Protein AF-A0A0N4UJB0-F1 (afdb_monomer_lite)

Structure (mmCIF, N/CA/C/O backbone):
dat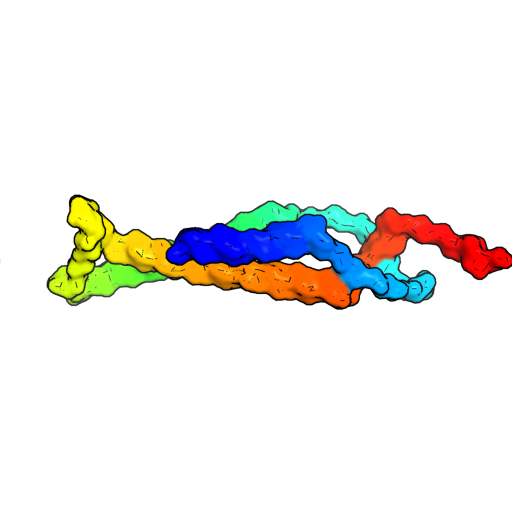a_AF-A0A0N4UJB0-F1
#
_entry.id   AF-A0A0N4UJB0-F1
#
loop_
_atom_site.group_PDB
_atom_site.id
_atom_site.type_symbol
_atom_site.label_atom_id
_atom_site.label_alt_id
_atom_site.label_comp_id
_atom_site.label_asym_id
_atom_site.label_entity_id
_atom_site.label_seq_id
_atom_site.pdbx_PDB_ins_code
_atom_site.Cartn_x
_atom_site.Cartn_y
_atom_site.Cartn_z
_atom_site.occupancy
_atom_site.B_iso_or_equiv
_atom_site.auth_seq_id
_atom_site.auth_comp_id
_atom_site.auth_asym_id
_atom_site.auth_atom_id
_atom_site.pdbx_PDB_model_num
ATOM 1 N N . MET A 1 1 ? -19.621 5.483 -2.229 1.00 62.22 1 MET A N 1
ATOM 2 C CA . MET A 1 1 ? -18.241 5.136 -1.833 1.00 62.22 1 MET A CA 1
ATOM 3 C C . MET A 1 1 ? -17.619 4.116 -2.772 1.00 62.22 1 MET A C 1
ATOM 5 O O . MET A 1 1 ? -16.653 4.475 -3.419 1.00 62.22 1 MET A O 1
ATOM 9 N N . MET A 1 2 ? -18.210 2.929 -2.965 1.00 67.31 2 MET A N 1
ATOM 10 C CA . MET A 1 2 ? -17.692 1.917 -3.907 1.00 67.31 2 MET A CA 1
ATOM 11 C C . MET A 1 2 ? -17.400 2.475 -5.315 1.00 67.31 2 MET A C 1
ATOM 13 O O . MET A 1 2 ? -16.320 2.267 -5.850 1.00 67.31 2 MET A O 1
ATOM 17 N N . ARG A 1 3 ? -18.315 3.286 -5.877 1.00 72.69 3 ARG A N 1
ATOM 18 C CA . ARG A 1 3 ? -18.105 3.985 -7.164 1.00 72.69 3 ARG A CA 1
ATOM 19 C C . ARG A 1 3 ? -16.856 4.876 -7.172 1.00 72.69 3 ARG A C 1
ATOM 21 O O . ARG A 1 3 ? -16.163 4.936 -8.176 1.00 72.69 3 ARG A O 1
ATOM 28 N N . LEU A 1 4 ? -16.559 5.541 -6.052 1.00 74.06 4 LEU A N 1
ATOM 29 C CA . LEU A 1 4 ? -15.368 6.380 -5.918 1.00 74.06 4 LEU A CA 1
ATOM 30 C C . LEU A 1 4 ? -14.101 5.525 -5.907 1.00 74.06 4 LEU A C 1
ATOM 32 O O . LEU A 1 4 ? -13.130 5.919 -6.526 1.00 74.06 4 LEU A O 1
ATOM 36 N N . ILE A 1 5 ? -14.116 4.350 -5.275 1.00 76.38 5 ILE A N 1
ATOM 37 C CA . ILE A 1 5 ? -12.962 3.438 -5.257 1.00 76.38 5 ILE A CA 1
ATOM 38 C C . ILE A 1 5 ? -12.606 3.011 -6.686 1.00 76.38 5 ILE A C 1
ATOM 40 O O . ILE A 1 5 ? -11.455 3.153 -7.085 1.00 76.38 5 ILE A O 1
ATOM 44 N N . PHE A 1 6 ? -13.592 2.589 -7.488 1.00 75.69 6 PHE A N 1
ATOM 45 C CA . PHE A 1 6 ? -13.360 2.235 -8.895 1.00 75.69 6 PHE A CA 1
ATOM 46 C C . PHE A 1 6 ? -12.829 3.420 -9.706 1.00 75.69 6 PHE A C 1
ATOM 48 O O . PHE A 1 6 ? -11.791 3.303 -10.350 1.00 75.69 6 PHE A O 1
ATOM 55 N N . ILE A 1 7 ? -13.485 4.582 -9.618 1.00 78.94 7 ILE A N 1
ATOM 56 C CA . ILE A 1 7 ? -13.073 5.787 -10.355 1.00 78.94 7 ILE A CA 1
ATOM 57 C C . ILE A 1 7 ? -11.660 6.237 -9.953 1.00 78.94 7 ILE A C 1
ATOM 59 O O . ILE A 1 7 ? -10.891 6.670 -10.805 1.00 78.94 7 ILE A O 1
ATOM 63 N N . LYS A 1 8 ? -11.293 6.127 -8.672 1.00 75.88 8 LYS A N 1
ATOM 64 C CA . LYS A 1 8 ? -9.967 6.518 -8.165 1.00 75.88 8 LYS A CA 1
ATOM 65 C C . LYS A 1 8 ? -8.891 5.460 -8.431 1.00 75.88 8 LYS A C 1
ATOM 67 O O . LYS A 1 8 ? -7.721 5.816 -8.516 1.00 75.88 8 LYS A O 1
ATOM 72 N N . GLY A 1 9 ? -9.271 4.196 -8.621 1.00 79.62 9 GLY A N 1
ATOM 73 C CA . GLY A 1 9 ? -8.370 3.132 -9.068 1.00 79.62 9 GLY A CA 1
ATOM 74 C C . GLY A 1 9 ? -7.967 3.253 -10.542 1.00 79.62 9 GLY A C 1
ATOM 75 O O . GLY A 1 9 ? -6.884 2.814 -10.913 1.00 79.62 9 GLY A O 1
ATOM 76 N N . ILE A 1 10 ? -8.786 3.895 -11.383 1.00 83.44 10 ILE A N 1
ATOM 77 C CA . ILE A 1 10 ? -8.479 4.085 -12.811 1.00 83.44 10 ILE A CA 1
ATOM 78 C C . ILE A 1 10 ? -7.173 4.883 -13.023 1.00 83.44 10 ILE A C 1
ATOM 80 O O . ILE A 1 10 ? -6.303 4.372 -13.727 1.00 83.44 10 ILE A O 1
ATOM 84 N N . PRO A 1 11 ? -6.955 6.065 -12.401 1.00 83.06 11 PRO A N 1
ATOM 85 C CA . PRO A 1 11 ? -5.687 6.793 -12.502 1.00 83.06 11 PRO A CA 1
ATOM 86 C C . PRO A 1 11 ? -4.456 5.975 -12.111 1.00 83.06 11 PRO A C 1
ATOM 88 O O . PRO A 1 11 ? -3.430 6.085 -12.771 1.00 83.06 11 PRO A O 1
ATOM 91 N N . LEU A 1 12 ? -4.562 5.133 -11.076 1.00 84.56 12 LEU A N 1
ATOM 92 C CA . LEU A 1 12 ? -3.481 4.231 -10.671 1.00 84.56 12 LEU A CA 1
ATOM 93 C C . LEU A 1 12 ? -3.118 3.244 -11.777 1.00 84.56 12 LEU A C 1
ATOM 95 O O . LEU A 1 12 ? -1.946 3.077 -12.098 1.00 84.56 12 LEU A O 1
ATOM 99 N N . ILE A 1 13 ? -4.128 2.597 -12.360 1.00 85.00 13 ILE A N 1
ATOM 100 C CA . ILE A 1 13 ? -3.938 1.614 -13.427 1.00 85.00 13 ILE A CA 1
ATOM 101 C C . ILE A 1 13 ? -3.351 2.301 -14.662 1.00 85.00 13 ILE A C 1
ATOM 103 O O . ILE A 1 13 ? -2.366 1.825 -15.219 1.00 85.00 13 ILE A O 1
ATOM 107 N N . ILE A 1 14 ? -3.902 3.451 -15.060 1.00 86.19 14 ILE A N 1
ATOM 108 C CA . ILE A 1 14 ? -3.389 4.227 -16.195 1.00 86.19 14 ILE A CA 1
ATOM 109 C C . ILE A 1 14 ? -1.927 4.609 -15.957 1.00 86.19 14 ILE A C 1
ATOM 111 O O . ILE A 1 14 ? -1.091 4.373 -16.826 1.00 86.19 14 ILE A O 1
ATOM 115 N N . PHE A 1 15 ? -1.605 5.143 -14.777 1.00 84.00 15 PHE A N 1
ATOM 116 C CA . PHE A 1 15 ? -0.234 5.499 -14.428 1.00 84.00 15 PHE A CA 1
ATOM 117 C C . PHE A 1 15 ? 0.689 4.279 -14.504 1.00 84.00 15 PHE A C 1
ATOM 119 O O . PHE A 1 15 ? 1.742 4.353 -15.122 1.00 84.00 15 PHE A O 1
ATOM 126 N N . HIS A 1 16 ? 0.275 3.133 -13.964 1.00 84.50 16 HIS A N 1
ATOM 127 C CA . HIS A 1 16 ? 1.087 1.918 -13.971 1.00 84.50 16 HIS A CA 1
ATOM 128 C C . HIS A 1 16 ? 1.407 1.393 -15.381 1.00 84.50 16 HIS A C 1
ATOM 130 O O . HIS A 1 16 ? 2.520 0.928 -15.614 1.00 84.50 16 HIS A O 1
ATOM 136 N N . TYR A 1 17 ? 0.455 1.463 -16.317 1.00 85.94 17 TYR A N 1
ATOM 137 C CA . TYR A 1 17 ? 0.650 0.949 -17.678 1.00 85.94 17 TYR A CA 1
ATOM 138 C C . TYR A 1 17 ? 1.318 1.951 -18.630 1.00 85.94 17 TYR A C 1
ATOM 140 O O . TYR A 1 17 ? 2.038 1.535 -19.537 1.00 85.94 17 TYR A O 1
ATOM 148 N N . TRP A 1 18 ? 1.083 3.255 -18.453 1.00 86.75 18 TRP A N 1
ATOM 149 C CA . TRP A 1 18 ? 1.520 4.281 -19.409 1.00 86.75 18 TRP A CA 1
ATOM 150 C C . TRP A 1 18 ? 2.702 5.123 -18.928 1.00 86.75 18 TRP A C 1
ATOM 152 O O . TRP A 1 18 ? 3.415 5.693 -19.760 1.00 86.75 18 TRP A O 1
ATOM 162 N N . ALA A 1 19 ? 2.935 5.230 -17.617 1.00 85.75 19 ALA A N 1
ATOM 163 C CA . ALA A 1 19 ? 4.044 6.026 -17.116 1.00 85.75 19 ALA A CA 1
ATOM 164 C C . ALA A 1 19 ? 5.374 5.339 -17.440 1.00 85.75 19 ALA A C 1
ATOM 166 O O . ALA A 1 19 ? 5.567 4.148 -17.204 1.00 85.75 19 ALA A O 1
ATOM 167 N N . LYS A 1 20 ? 6.324 6.114 -17.963 1.00 87.69 20 LYS A N 1
ATOM 168 C CA . LYS A 1 20 ? 7.717 5.684 -18.104 1.00 87.69 20 LYS A CA 1
ATOM 169 C C . LYS A 1 20 ? 8.522 6.288 -16.955 1.00 87.69 20 LYS A C 1
ATOM 171 O O . LYS A 1 20 ? 8.333 7.468 -16.658 1.00 87.69 20 LYS A O 1
ATOM 176 N N . PRO A 1 21 ? 9.403 5.518 -16.299 1.00 87.81 21 PRO A N 1
ATOM 177 C CA . PRO A 1 21 ? 10.229 6.055 -15.228 1.00 87.81 21 PRO A CA 1
ATOM 178 C C . PRO A 1 21 ? 11.211 7.095 -15.777 1.00 87.81 21 PRO A C 1
ATOM 180 O O . PRO A 1 21 ? 11.719 6.954 -16.896 1.00 87.81 21 PRO A O 1
ATOM 183 N N . TYR A 1 22 ? 11.508 8.116 -14.974 1.00 89.12 22 TYR A N 1
ATOM 184 C CA . TYR A 1 22 ? 12.544 9.091 -15.288 1.00 89.12 22 TYR A CA 1
ATOM 185 C C . TYR A 1 22 ? 13.905 8.397 -15.437 1.00 89.12 22 TYR A C 1
ATOM 187 O O . TYR A 1 22 ? 14.332 7.625 -14.572 1.00 89.12 22 TYR A O 1
ATOM 195 N N . LYS A 1 23 ? 14.592 8.667 -16.550 1.00 87.50 23 LYS A N 1
ATOM 196 C CA . LYS A 1 23 ? 15.925 8.126 -16.823 1.00 87.50 23 LYS A CA 1
ATOM 197 C C . LYS A 1 23 ? 16.971 9.079 -16.261 1.00 87.50 23 LYS A C 1
ATOM 199 O O . LYS A 1 23 ? 17.169 10.163 -16.797 1.00 87.50 23 LYS A O 1
ATOM 204 N N . ARG A 1 24 ? 17.659 8.653 -15.204 1.00 86.62 24 ARG A N 1
ATOM 205 C CA . ARG A 1 24 ? 18.839 9.343 -14.668 1.00 86.62 24 ARG A CA 1
ATOM 206 C C . ARG A 1 24 ? 20.120 8.608 -15.067 1.00 86.62 24 ARG A C 1
ATOM 208 O O . ARG A 1 24 ? 20.090 7.389 -15.225 1.00 86.62 24 ARG A O 1
ATOM 215 N N . GLY A 1 25 ? 21.226 9.338 -15.183 1.00 88.19 25 GLY A N 1
ATOM 216 C CA . GLY A 1 25 ? 22.559 8.747 -15.324 1.00 88.19 25 GLY A CA 1
ATOM 217 C C . GLY A 1 25 ? 23.066 8.112 -14.024 1.00 88.19 25 GLY A C 1
ATOM 218 O O . GLY A 1 25 ? 22.507 8.332 -12.944 1.00 88.19 25 GLY A O 1
ATOM 219 N N . PHE A 1 26 ? 24.135 7.331 -14.139 1.00 87.75 26 PHE A N 1
ATOM 220 C CA . PHE A 1 26 ? 24.901 6.768 -13.028 1.00 87.75 26 PHE A CA 1
ATOM 221 C C . PHE A 1 26 ? 26.398 6.852 -13.350 1.00 87.75 26 PHE A C 1
ATOM 223 O O . PHE A 1 26 ? 26.774 6.928 -14.519 1.00 87.75 26 PHE A O 1
ATOM 230 N N . TYR A 1 27 ? 27.241 6.847 -12.319 1.00 87.88 27 TYR A N 1
ATOM 231 C CA . TYR A 1 27 ? 28.696 6.847 -12.475 1.00 87.88 27 TYR A CA 1
ATOM 232 C C . TYR A 1 27 ? 29.223 5.410 -12.553 1.00 87.88 27 TYR A C 1
ATOM 234 O O . TYR A 1 27 ? 28.683 4.516 -11.901 1.00 87.88 27 TYR A O 1
ATOM 242 N N . CYS A 1 28 ? 30.277 5.181 -13.341 1.00 83.25 28 CYS A N 1
ATOM 243 C CA . CYS A 1 28 ? 30.871 3.845 -13.497 1.00 83.25 28 CYS A CA 1
ATOM 244 C C . CYS A 1 28 ? 31.523 3.338 -12.198 1.00 83.25 28 CYS A C 1
ATOM 246 O O . CYS A 1 28 ? 31.487 2.139 -11.916 1.00 83.25 28 CYS A O 1
ATOM 248 N N . ASP A 1 29 ? 32.034 4.261 -11.384 1.00 85.44 29 ASP A N 1
ATOM 249 C CA . ASP A 1 29 ? 32.701 3.971 -10.111 1.00 85.44 29 ASP A CA 1
ATOM 250 C C . ASP A 1 29 ? 31.733 3.962 -8.911 1.00 85.44 29 ASP A C 1
ATOM 252 O O . ASP A 1 29 ? 32.159 3.895 -7.763 1.00 85.44 29 ASP A O 1
ATOM 256 N N . ASP A 1 30 ? 30.414 4.020 -9.143 1.00 87.94 30 ASP A N 1
ATOM 257 C CA . ASP A 1 30 ? 29.419 4.000 -8.065 1.00 87.94 30 ASP A CA 1
ATOM 258 C C . ASP A 1 30 ? 29.243 2.579 -7.502 1.00 87.94 30 ASP A C 1
ATOM 260 O O . ASP A 1 30 ? 28.553 1.729 -8.073 1.00 87.94 30 ASP A O 1
ATOM 264 N N . GLU A 1 31 ? 29.852 2.316 -6.347 1.00 87.94 31 GLU A N 1
ATOM 265 C CA . GLU A 1 31 ? 29.739 1.035 -5.639 1.00 87.94 31 GLU A CA 1
ATOM 266 C C . GLU A 1 31 ? 28.339 0.782 -5.060 1.00 87.94 31 GLU A C 1
ATOM 268 O O . GLU A 1 31 ? 27.938 -0.370 -4.876 1.00 87.94 31 GLU A O 1
ATOM 273 N N . SER A 1 32 ? 27.535 1.829 -4.833 1.00 92.19 32 SER A N 1
ATOM 274 C CA . SER A 1 32 ? 26.223 1.697 -4.181 1.00 92.19 32 SER A CA 1
ATOM 275 C C . SER A 1 32 ? 25.182 0.956 -5.029 1.00 92.19 32 SER A C 1
ATOM 277 O O . SER A 1 32 ? 24.157 0.506 -4.506 1.00 92.19 32 SER A O 1
ATOM 279 N N . ILE A 1 33 ? 25.449 0.809 -6.330 1.00 91.44 33 ILE A N 1
ATOM 280 C CA . ILE A 1 33 ? 24.596 0.140 -7.324 1.00 91.44 33 ILE A CA 1
ATOM 281 C C . ILE A 1 33 ? 25.195 -1.176 -7.862 1.00 91.44 33 ILE A C 1
ATOM 283 O O . ILE A 1 33 ? 24.702 -1.709 -8.865 1.00 91.44 33 ILE A O 1
ATOM 287 N N . ARG A 1 34 ? 26.230 -1.706 -7.189 1.00 90.12 34 ARG A N 1
ATOM 288 C CA . ARG A 1 34 ? 26.983 -2.924 -7.561 1.00 90.12 34 ARG A CA 1
ATOM 289 C C . ARG A 1 34 ? 26.778 -4.106 -6.607 1.00 90.12 34 ARG A C 1
ATOM 291 O O . ARG A 1 34 ? 27.521 -5.080 -6.678 1.00 90.12 34 ARG A O 1
ATOM 298 N N . TYR A 1 35 ? 25.785 -4.050 -5.724 1.00 94.19 35 TYR A N 1
ATOM 299 C CA . TYR A 1 35 ? 25.459 -5.177 -4.851 1.00 94.19 35 TYR A CA 1
ATOM 300 C C . TYR A 1 35 ? 24.939 -6.374 -5.665 1.00 94.19 35 TYR A C 1
ATOM 302 O O . TYR A 1 35 ? 24.232 -6.172 -6.653 1.00 94.19 35 TYR A O 1
ATOM 310 N N . PRO A 1 36 ? 25.222 -7.620 -5.251 1.00 94.12 36 PRO A N 1
ATOM 311 C CA . PRO A 1 36 ? 24.695 -8.795 -5.934 1.00 94.12 36 PRO A CA 1
ATOM 312 C C . PRO A 1 36 ? 23.167 -8.849 -5.832 1.00 94.12 36 PRO A C 1
ATOM 314 O O . PRO A 1 36 ? 22.584 -8.509 -4.792 1.00 94.12 36 PRO A O 1
ATOM 317 N N . TYR A 1 37 ? 22.509 -9.299 -6.899 1.00 93.50 37 TYR A N 1
ATOM 318 C CA . TYR A 1 37 ? 21.078 -9.562 -6.887 1.00 93.50 37 TYR A CA 1
ATOM 319 C C . TYR A 1 37 ? 20.752 -10.665 -5.875 1.00 93.50 37 TYR A C 1
ATOM 321 O O . TYR A 1 37 ? 21.384 -11.719 -5.834 1.00 93.50 37 TYR A O 1
ATOM 329 N N . ARG A 1 38 ? 19.740 -10.409 -5.047 1.00 92.12 38 ARG A N 1
ATOM 330 C CA . ARG A 1 38 ? 19.160 -11.393 -4.137 1.00 92.12 38 ARG A CA 1
ATOM 331 C C . ARG A 1 38 ? 17.654 -11.364 -4.295 1.00 92.12 38 ARG A C 1
ATOM 333 O O . ARG A 1 38 ? 17.056 -10.284 -4.338 1.00 92.12 38 ARG A O 1
ATOM 340 N N . ASP A 1 39 ? 17.058 -12.546 -4.338 1.00 90.31 39 ASP A N 1
ATOM 341 C CA . ASP A 1 39 ? 15.612 -12.679 -4.371 1.00 90.31 39 ASP A CA 1
ATOM 342 C C . ASP A 1 39 ? 14.972 -12.092 -3.110 1.00 90.31 39 ASP A C 1
ATOM 344 O O . ASP A 1 39 ? 15.562 -12.034 -2.027 1.00 90.31 39 ASP A O 1
ATOM 348 N N . SER A 1 40 ? 13.739 -11.611 -3.261 1.00 88.19 40 SER A N 1
ATOM 349 C CA . SER A 1 40 ? 13.006 -11.009 -2.148 1.00 88.19 40 SER A CA 1
ATOM 350 C C . SER A 1 40 ? 12.676 -12.072 -1.099 1.00 88.19 40 SER A C 1
ATOM 352 O O . SER A 1 40 ? 11.910 -12.986 -1.385 1.00 88.19 40 SER A O 1
ATOM 354 N N . THR A 1 41 ? 13.186 -11.913 0.127 1.00 92.81 41 THR A N 1
ATOM 355 C CA . THR A 1 41 ? 12.892 -12.817 1.257 1.00 92.81 41 THR A CA 1
ATOM 356 C C . THR A 1 41 ? 11.396 -12.894 1.562 1.00 92.81 41 THR A C 1
ATOM 358 O O . THR A 1 41 ? 10.886 -13.958 1.894 1.00 92.81 41 THR A O 1
ATOM 361 N N . VAL A 1 42 ? 10.681 -11.769 1.424 1.00 92.00 42 VAL A N 1
ATOM 362 C CA . VAL A 1 42 ? 9.222 -11.705 1.564 1.00 92.00 42 VAL A CA 1
ATOM 363 C C . VAL A 1 42 ? 8.611 -11.372 0.203 1.00 92.00 42 VAL A C 1
ATOM 365 O O . VAL A 1 42 ? 8.918 -10.313 -0.360 1.00 92.00 42 VAL A O 1
ATOM 368 N N . PRO A 1 43 ? 7.735 -12.229 -0.348 1.00 94.00 43 PRO A N 1
ATOM 369 C CA . PRO A 1 43 ? 7.113 -11.969 -1.634 1.00 94.00 43 PRO A CA 1
ATOM 370 C C . PRO A 1 43 ? 6.161 -10.775 -1.541 1.00 94.00 43 PRO A C 1
ATOM 372 O O . PRO A 1 43 ? 5.478 -10.554 -0.537 1.00 94.00 43 PRO A O 1
ATOM 375 N N . ARG A 1 44 ? 6.046 -10.024 -2.642 1.00 91.00 44 ARG A N 1
ATOM 376 C CA . ARG A 1 44 ? 5.175 -8.837 -2.721 1.00 91.00 44 ARG A CA 1
ATOM 377 C C . ARG A 1 44 ? 3.723 -9.132 -2.337 1.00 91.00 44 ARG A C 1
ATOM 379 O O . ARG A 1 44 ? 3.076 -8.298 -1.718 1.00 91.00 44 ARG A O 1
ATOM 386 N N . GLN A 1 45 ? 3.228 -10.320 -2.682 1.00 92.38 45 GLN A N 1
ATOM 387 C CA . GLN A 1 45 ? 1.866 -10.747 -2.362 1.00 92.38 45 GLN A CA 1
ATOM 388 C C . GLN A 1 45 ? 1.629 -10.804 -0.849 1.00 92.38 45 GLN A C 1
ATOM 390 O O . GLN A 1 45 ? 0.605 -10.317 -0.384 1.00 92.38 45 GLN A O 1
ATOM 395 N N . MET A 1 46 ? 2.595 -11.303 -0.070 1.00 93.88 46 MET A N 1
ATOM 396 C CA . MET A 1 46 ? 2.475 -11.346 1.391 1.00 93.88 46 MET A CA 1
ATOM 397 C C . MET A 1 46 ? 2.436 -9.947 1.998 1.00 93.88 46 MET A C 1
ATOM 399 O O . MET A 1 46 ? 1.614 -9.697 2.873 1.00 93.88 46 MET A O 1
ATOM 403 N N . LEU A 1 47 ? 3.252 -9.012 1.500 1.00 92.19 47 LEU A N 1
ATOM 404 C CA . LEU A 1 47 ? 3.217 -7.619 1.961 1.00 92.19 47 LEU A CA 1
ATOM 405 C C . LEU A 1 47 ? 1.844 -6.976 1.724 1.00 92.19 47 LEU A C 1
ATOM 407 O O . LEU A 1 47 ? 1.330 -6.290 2.604 1.00 92.19 47 LEU A O 1
ATOM 411 N N . ILE A 1 48 ? 1.233 -7.230 0.562 1.00 92.44 48 ILE A N 1
ATOM 412 C CA . ILE A 1 48 ? -0.108 -6.725 0.234 1.00 92.44 48 ILE A CA 1
ATOM 413 C C . ILE A 1 48 ? -1.162 -7.374 1.137 1.00 92.44 48 ILE A C 1
ATOM 415 O O . ILE A 1 48 ? -1.986 -6.668 1.713 1.00 92.44 48 ILE A O 1
ATOM 419 N N . VAL A 1 49 ? -1.128 -8.700 1.298 1.00 93.62 49 VAL A N 1
ATOM 420 C CA . VAL A 1 49 ? -2.096 -9.428 2.132 1.00 93.62 49 VAL A CA 1
ATOM 421 C C . VAL A 1 49 ? -2.016 -8.962 3.580 1.00 93.62 49 VAL A C 1
ATOM 423 O O . VAL A 1 49 ? -3.033 -8.573 4.140 1.00 93.62 49 VAL A O 1
ATOM 426 N N . ILE A 1 50 ? -0.823 -8.933 4.171 1.00 95.31 50 ILE A N 1
ATOM 427 C CA . ILE A 1 50 ? -0.624 -8.519 5.565 1.00 95.31 50 ILE A CA 1
ATOM 428 C C . ILE A 1 50 ? -1.001 -7.042 5.742 1.00 95.31 50 ILE A C 1
ATOM 430 O O . ILE A 1 50 ? -1.736 -6.699 6.671 1.00 95.31 50 ILE A O 1
ATOM 434 N N . GLY A 1 51 ? -0.554 -6.181 4.822 1.00 93.06 51 GLY A N 1
ATOM 435 C CA . GLY A 1 51 ? -0.821 -4.744 4.853 1.00 93.06 51 GLY A CA 1
ATOM 436 C C . GLY A 1 51 ? -2.299 -4.375 4.703 1.00 93.06 51 GLY A C 1
ATOM 437 O O . GLY A 1 51 ? -2.708 -3.332 5.203 1.00 93.06 51 GLY A O 1
ATOM 438 N N . LEU A 1 52 ? -3.115 -5.216 4.061 1.00 94.44 52 LEU A N 1
ATOM 439 C CA . LEU A 1 52 ? -4.565 -5.017 3.963 1.00 94.44 52 LEU A CA 1
ATOM 440 C C . LEU A 1 52 ? -5.331 -5.734 5.078 1.00 94.44 52 LEU A C 1
ATOM 442 O O . LEU A 1 52 ? -6.272 -5.175 5.640 1.00 94.44 52 LEU A O 1
ATOM 446 N N . PHE A 1 53 ? -4.932 -6.958 5.414 1.00 96.00 53 PHE A N 1
ATOM 447 C CA . PHE A 1 53 ? -5.643 -7.801 6.368 1.00 96.00 53 PHE A CA 1
ATOM 448 C C . PHE A 1 53 ? -5.589 -7.236 7.786 1.00 96.00 53 PHE A C 1
ATOM 450 O O . PHE A 1 53 ? -6.632 -7.140 8.430 1.00 96.00 53 PHE A O 1
ATOM 457 N N . ILE A 1 54 ? -4.409 -6.815 8.262 1.00 96.62 54 ILE A N 1
ATOM 458 C CA . ILE A 1 54 ? -4.255 -6.307 9.633 1.00 96.62 54 ILE A CA 1
ATOM 459 C C . ILE A 1 54 ? -5.146 -5.072 9.870 1.00 96.62 54 ILE A C 1
ATOM 461 O O . ILE A 1 54 ? -5.939 -5.101 10.813 1.00 96.62 54 ILE A O 1
ATOM 465 N N . PRO A 1 55 ? -5.119 -4.015 9.030 1.00 96.50 55 PRO A N 1
ATOM 466 C CA . PRO A 1 55 ? -5.995 -2.862 9.229 1.00 96.50 55 PRO A CA 1
ATOM 467 C C . PRO A 1 55 ? -7.484 -3.200 9.130 1.00 96.50 55 PRO A C 1
ATOM 469 O O . PRO A 1 55 ? -8.272 -2.695 9.925 1.00 96.50 55 PRO A O 1
ATOM 472 N N . ILE A 1 56 ? -7.888 -4.073 8.199 1.00 95.50 56 ILE A N 1
ATOM 473 C CA . ILE A 1 56 ? -9.295 -4.483 8.067 1.00 95.50 56 ILE A CA 1
ATOM 474 C C . ILE A 1 56 ? -9.751 -5.255 9.309 1.00 95.50 56 ILE A C 1
ATOM 476 O O . ILE A 1 56 ? -10.834 -4.984 9.830 1.00 95.50 56 ILE A O 1
ATOM 480 N N . ALA A 1 57 ? -8.927 -6.172 9.820 1.00 96.88 57 ALA A N 1
ATOM 481 C CA . ALA A 1 57 ? -9.210 -6.906 11.048 1.00 96.88 57 ALA A CA 1
ATOM 482 C C . ALA A 1 57 ? -9.329 -5.962 12.254 1.00 96.88 57 ALA A C 1
ATOM 484 O O . ALA A 1 57 ? -10.250 -6.112 13.056 1.00 96.88 57 ALA A O 1
ATOM 485 N N . LEU A 1 58 ? -8.465 -4.945 12.350 1.00 96.81 58 LEU A N 1
ATOM 486 C CA . LEU A 1 58 ? -8.553 -3.914 13.388 1.00 96.81 58 LEU A CA 1
ATOM 487 C C . LEU A 1 58 ? -9.837 -3.081 13.267 1.00 96.81 58 LEU A C 1
ATOM 489 O O . LEU A 1 58 ? -10.512 -2.852 14.272 1.00 96.81 58 LEU A O 1
ATOM 493 N N . ILE A 1 59 ? -10.225 -2.669 12.056 1.00 95.81 59 ILE A N 1
ATOM 494 C CA . ILE A 1 59 ? -11.501 -1.974 11.823 1.00 95.81 59 ILE A CA 1
ATOM 495 C C . ILE A 1 59 ? -12.668 -2.869 12.260 1.00 95.81 59 ILE A C 1
ATOM 497 O O . ILE A 1 59 ? -13.529 -2.427 13.012 1.00 95.81 59 ILE A O 1
ATOM 501 N N . LEU A 1 60 ? -12.686 -4.146 11.876 1.00 94.38 60 LEU A N 1
ATOM 502 C CA . LEU A 1 60 ? -13.741 -5.077 12.290 1.00 94.38 60 LEU A CA 1
ATOM 503 C C . LEU A 1 60 ? -13.794 -5.247 13.813 1.00 94.38 60 LEU A C 1
ATOM 505 O O . LEU A 1 60 ? -14.867 -5.138 14.408 1.00 94.38 60 LEU A O 1
ATOM 509 N N . ALA A 1 61 ? -12.646 -5.476 14.452 1.00 95.31 61 ALA A N 1
ATOM 510 C CA . ALA A 1 61 ? -12.557 -5.681 15.893 1.00 95.31 61 ALA A CA 1
ATOM 511 C C . ALA A 1 61 ? -13.033 -4.446 16.670 1.00 95.31 61 ALA A C 1
ATOM 513 O O . ALA A 1 61 ? -13.846 -4.572 17.586 1.00 95.31 61 ALA A O 1
ATOM 514 N N . THR A 1 62 ? -12.584 -3.252 16.277 1.00 92.81 62 THR A N 1
ATOM 515 C CA . THR A 1 62 ? -12.971 -1.981 16.915 1.00 92.81 62 THR A CA 1
ATOM 516 C C . THR A 1 62 ? -14.459 -1.678 16.738 1.00 92.81 62 THR A C 1
ATOM 518 O O . THR A 1 62 ? -15.130 -1.253 17.681 1.00 92.81 62 THR A O 1
ATOM 521 N N . GLU A 1 63 ? -15.010 -1.953 15.559 1.00 90.31 63 GLU A N 1
ATOM 522 C CA . GLU A 1 63 ? -16.421 -1.746 15.238 1.00 90.31 63 GLU A CA 1
ATOM 523 C C . GLU A 1 63 ? -17.341 -2.703 16.007 1.00 90.31 63 GLU A C 1
ATOM 525 O O . GLU A 1 63 ? -18.350 -2.263 16.568 1.00 90.31 63 GLU A O 1
ATOM 530 N N . ILE A 1 64 ? -16.962 -3.983 16.101 1.00 89.12 64 ILE A N 1
ATOM 531 C CA . ILE A 1 64 ? -17.681 -5.005 16.875 1.00 89.12 64 ILE A CA 1
ATOM 532 C C . ILE A 1 64 ? -17.568 -4.730 18.374 1.00 89.12 64 ILE A C 1
ATOM 534 O O . ILE A 1 64 ? -18.572 -4.807 19.083 1.00 89.12 64 ILE A O 1
ATOM 538 N N . PHE A 1 65 ? -16.371 -4.404 18.869 1.00 90.62 65 PHE A N 1
ATOM 539 C CA . PHE A 1 65 ? -16.157 -4.074 20.277 1.00 90.62 65 PHE A CA 1
ATOM 540 C C . PHE A 1 65 ? -17.021 -2.885 20.686 1.00 90.62 65 PHE A C 1
ATOM 542 O O . PHE A 1 65 ? -17.754 -2.958 21.671 1.00 90.62 65 PHE A O 1
ATOM 549 N N . ARG A 1 66 ? -17.014 -1.818 19.883 1.00 87.19 66 ARG A N 1
ATOM 550 C CA . ARG A 1 66 ? -17.838 -0.643 20.148 1.00 87.19 66 ARG A CA 1
ATOM 551 C C . ARG A 1 66 ? -19.328 -0.960 20.041 1.00 87.19 66 ARG A C 1
ATOM 553 O O . ARG A 1 66 ? -20.080 -0.478 20.878 1.00 87.19 66 ARG A O 1
ATOM 560 N N . ALA A 1 67 ? -19.766 -1.770 19.074 1.00 82.88 67 ALA A N 1
ATOM 561 C CA . ALA A 1 67 ? -21.158 -2.221 19.021 1.00 82.88 67 ALA A CA 1
ATOM 562 C C . ALA A 1 67 ? -21.536 -2.960 20.317 1.00 82.88 67 ALA A C 1
ATOM 564 O O . ALA A 1 67 ? -22.457 -2.553 21.009 1.00 82.88 67 ALA A O 1
ATOM 565 N N . LYS A 1 68 ? -20.752 -3.952 20.751 1.00 84.31 68 LYS A N 1
ATOM 566 C CA . LYS A 1 68 ? -21.047 -4.719 21.974 1.00 84.31 68 LYS A CA 1
ATOM 567 C C . LYS A 1 68 ? -20.997 -3.884 23.260 1.00 84.31 68 LYS A C 1
ATOM 569 O O . LYS A 1 68 ? -21.840 -4.082 24.133 1.00 84.31 68 LYS A O 1
ATOM 574 N N . ALA A 1 69 ? -20.021 -2.988 23.395 1.00 83.31 69 ALA A N 1
ATOM 575 C CA . ALA A 1 69 ? -19.822 -2.193 24.605 1.00 83.31 69 ALA A CA 1
ATOM 576 C C . ALA A 1 69 ? -20.819 -1.026 24.718 1.00 83.31 69 ALA A C 1
AT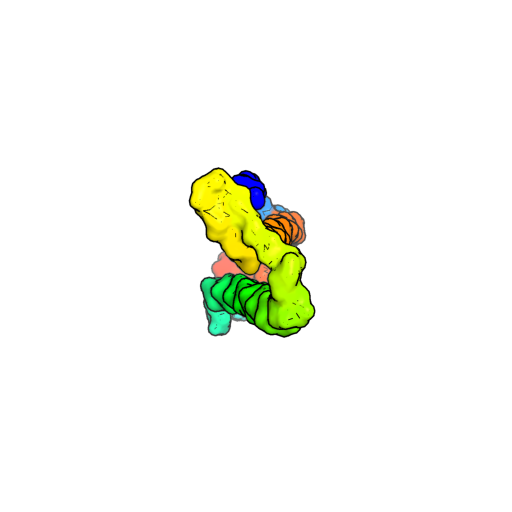OM 578 O O . ALA A 1 69 ? -21.328 -0.758 25.806 1.00 83.31 69 ALA A O 1
ATOM 579 N N . TRP A 1 70 ? -21.127 -0.344 23.607 1.00 73.19 70 TRP A N 1
ATOM 580 C CA . TRP A 1 70 ? -22.033 0.811 23.613 1.00 73.19 70 TRP A CA 1
ATOM 581 C C . TRP A 1 70 ? -23.491 0.460 23.335 1.00 73.19 70 TRP A C 1
ATOM 583 O O . TRP A 1 70 ? -24.364 1.083 23.940 1.00 73.19 70 TRP A O 1
ATOM 593 N N . GLU A 1 71 ? -23.786 -0.520 22.473 1.00 67.81 71 GLU A N 1
ATOM 594 C CA . GLU A 1 71 ? -25.184 -0.853 22.154 1.00 67.81 71 GLU A CA 1
ATOM 595 C C . GLU A 1 71 ? -25.927 -1.395 23.374 1.00 67.81 71 GLU A C 1
ATOM 597 O O . GLU A 1 71 ? -27.085 -1.043 23.590 1.00 67.81 71 GLU A O 1
ATOM 602 N N . LYS A 1 72 ? -25.226 -2.116 24.260 1.00 65.94 72 LYS A N 1
ATOM 603 C CA . LYS A 1 72 ? -25.780 -2.541 25.552 1.00 65.94 72 LYS A CA 1
ATOM 604 C C . LYS A 1 72 ? -26.135 -1.376 26.478 1.00 65.94 72 LYS A C 1
ATOM 606 O O . LYS A 1 72 ? -27.108 -1.477 27.216 1.00 65.94 72 LYS A O 1
ATOM 611 N N . LYS A 1 73 ? -25.371 -0.277 26.458 1.00 69.38 73 LYS A N 1
ATOM 612 C CA . LYS A 1 73 ? -25.586 0.861 27.370 1.00 69.38 73 LYS A CA 1
ATOM 613 C C . LYS A 1 73 ? -26.743 1.761 26.924 1.00 69.38 73 LYS A C 1
ATOM 615 O O . LYS A 1 73 ? -27.405 2.353 27.768 1.00 69.38 73 LYS A O 1
ATOM 620 N N . CYS A 1 74 ? -27.000 1.857 25.618 1.00 63.28 74 CYS A N 1
ATOM 621 C CA . CYS A 1 74 ? -27.978 2.792 25.052 1.00 63.28 74 CYS A CA 1
ATOM 622 C C . CYS A 1 74 ? -28.999 2.106 24.125 1.00 63.28 74 CYS A C 1
ATOM 624 O O . CYS A 1 74 ? -29.277 2.623 23.046 1.00 63.28 74 CYS A O 1
ATOM 626 N N . SER A 1 75 ? -29.573 0.962 24.522 1.00 62.53 75 SER A N 1
ATOM 627 C CA . SER A 1 75 ? -30.473 0.152 23.672 1.00 62.53 75 SER A CA 1
ATOM 628 C C . SER A 1 75 ? -31.601 0.951 22.997 1.00 62.53 75 SER A C 1
ATOM 630 O O . SER A 1 75 ? -32.000 0.627 21.882 1.00 62.53 75 SER A O 1
ATOM 632 N N . HIS A 1 76 ? -32.101 2.011 23.641 1.00 60.25 76 HIS A N 1
ATOM 633 C CA . HIS A 1 76 ? -33.264 2.769 23.173 1.00 60.25 76 HIS A CA 1
ATOM 634 C C . HIS A 1 76 ? -32.972 3.744 22.011 1.00 60.25 76 HIS A C 1
ATOM 636 O O . HIS A 1 76 ? -33.904 4.235 21.376 1.00 60.25 76 HIS A O 1
ATOM 642 N N . GLN A 1 77 ? -31.698 4.029 21.710 1.00 61.19 77 GLN A N 1
ATOM 643 C CA . GLN A 1 77 ? -31.310 5.025 20.697 1.00 61.19 77 GLN A CA 1
ATOM 644 C C . GLN A 1 77 ? -30.836 4.405 19.370 1.00 61.19 77 GLN A C 1
ATOM 646 O O . GLN A 1 77 ? -30.569 5.120 18.398 1.00 61.19 77 GLN A O 1
ATOM 651 N N . PHE A 1 78 ? -30.729 3.076 19.284 1.00 58.88 78 PHE A N 1
ATOM 652 C CA . PHE A 1 78 ? -30.210 2.405 18.091 1.00 58.88 78 PHE A CA 1
ATOM 653 C C . PHE A 1 78 ? -31.298 2.200 17.037 1.00 58.88 78 PHE A C 1
ATOM 655 O O . PHE A 1 78 ? -31.841 1.117 16.854 1.00 58.88 78 PHE A O 1
ATOM 662 N N . ASN A 1 79 ? -31.586 3.278 16.309 1.00 57.94 79 ASN A N 1
ATOM 663 C CA . ASN A 1 79 ? -32.476 3.252 15.158 1.00 57.94 79 ASN A CA 1
ATOM 664 C C . ASN A 1 79 ? -31.804 2.459 14.018 1.00 57.94 79 ASN A C 1
ATOM 666 O O . ASN A 1 79 ? -30.739 2.837 13.516 1.00 57.94 79 ASN A O 1
ATOM 670 N N . THR A 1 80 ? -32.390 1.325 13.638 1.00 65.00 80 THR A N 1
ATOM 671 C CA . THR A 1 80 ? -31.992 0.581 12.439 1.00 65.00 80 THR A CA 1
ATOM 672 C C . THR A 1 80 ? -32.224 1.465 11.217 1.00 65.00 80 THR A C 1
ATOM 674 O O . THR A 1 80 ? -33.260 2.116 11.089 1.00 65.00 80 THR A O 1
ATOM 677 N N . TYR A 1 81 ? -31.267 1.507 10.289 1.00 64.56 81 TYR A N 1
ATOM 678 C CA . TYR A 1 81 ?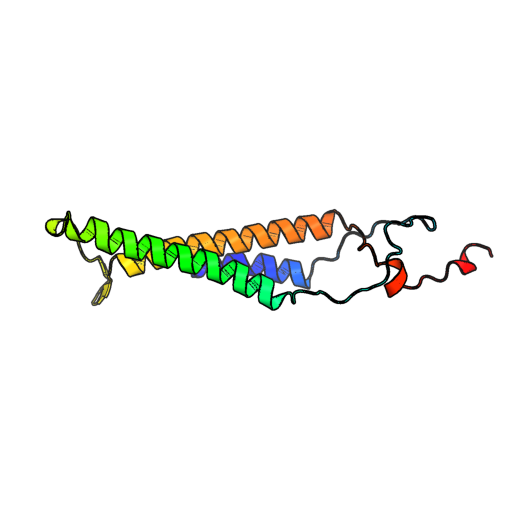 -31.478 2.241 9.045 1.00 64.56 81 TYR A CA 1
ATOM 679 C C . TYR A 1 81 ? -32.418 1.420 8.156 1.00 64.56 81 TYR A C 1
ATOM 681 O O . TYR A 1 81 ? -32.071 0.325 7.705 1.00 64.56 81 TYR A O 1
ATOM 689 N N . ARG A 1 82 ? -33.621 1.941 7.894 1.00 61.62 82 ARG A N 1
ATOM 690 C CA . ARG A 1 82 ? -34.523 1.382 6.880 1.00 61.62 82 ARG A CA 1
ATOM 691 C C . ARG A 1 82 ? -34.048 1.823 5.500 1.00 61.62 82 ARG A C 1
ATOM 693 O O . ARG A 1 82 ? -34.174 2.989 5.140 1.00 61.62 82 ARG A O 1
ATOM 700 N N . CYS A 1 83 ? -33.513 0.888 4.723 1.00 56.88 83 CYS A N 1
ATOM 701 C CA . CYS A 1 83 ? -33.191 1.110 3.321 1.00 56.88 83 CYS A CA 1
ATOM 702 C C . CYS A 1 83 ? -34.258 0.435 2.457 1.00 56.88 83 CYS A C 1
ATOM 704 O O . CYS A 1 83 ? -34.249 -0.781 2.258 1.00 56.88 83 CYS A O 1
ATOM 706 N N . ARG A 1 84 ? -35.200 1.233 1.944 1.00 70.06 84 ARG A N 1
ATOM 707 C CA . ARG A 1 84 ? -36.330 0.768 1.124 1.00 70.06 84 ARG A CA 1
ATOM 708 C C . ARG A 1 84 ? -37.141 -0.333 1.830 1.00 70.06 84 ARG A C 1
ATOM 710 O O . ARG A 1 84 ? -37.930 -0.012 2.709 1.00 70.06 84 ARG A O 1
ATOM 717 N N . LYS A 1 85 ? -36.946 -1.608 1.462 1.00 70.19 85 LYS A N 1
ATOM 718 C CA . LYS A 1 85 ? -37.600 -2.783 2.077 1.00 70.19 85 LYS A CA 1
ATOM 719 C C . LYS A 1 85 ? -36.715 -3.531 3.084 1.00 70.19 85 LYS A C 1
ATOM 721 O O . LYS A 1 85 ? -37.230 -4.365 3.816 1.00 70.19 85 LYS A O 1
ATOM 726 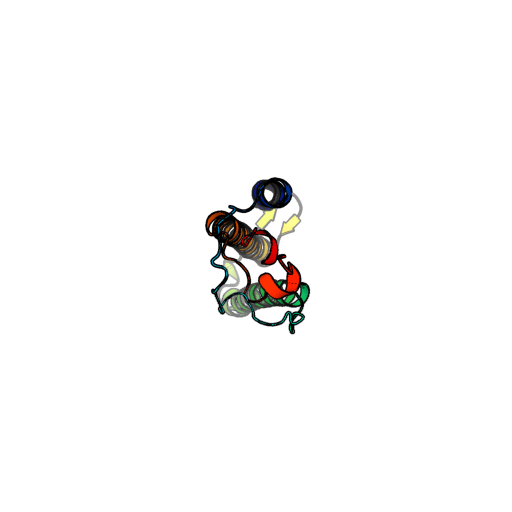N N . PHE A 1 86 ? -35.416 -3.243 3.140 1.00 69.12 86 PHE A N 1
ATOM 727 C CA . PHE A 1 86 ? -34.466 -3.970 3.979 1.00 69.12 86 PHE A CA 1
ATOM 728 C C . PHE A 1 86 ? -34.030 -3.125 5.178 1.00 69.12 86 PHE A C 1
ATOM 730 O O . PHE A 1 86 ? -33.597 -1.978 5.039 1.00 69.12 86 PHE A O 1
ATOM 737 N N . THR A 1 87 ? -34.118 -3.698 6.375 1.00 69.75 87 THR A N 1
ATOM 738 C CA . THR A 1 87 ? -33.505 -3.138 7.583 1.00 69.75 87 THR A CA 1
ATOM 739 C C . THR A 1 87 ? -32.017 -3.462 7.561 1.00 69.75 87 THR A C 1
ATOM 741 O O . THR A 1 87 ? -31.629 -4.615 7.744 1.00 69.75 87 THR A O 1
ATOM 744 N N . ILE A 1 88 ? -31.174 -2.460 7.310 1.00 75.19 88 ILE A N 1
ATOM 745 C CA . ILE A 1 88 ? -29.722 -2.645 7.310 1.00 75.19 88 ILE A CA 1
ATOM 746 C C . ILE A 1 88 ? -29.203 -2.346 8.715 1.00 75.19 88 ILE A C 1
ATOM 748 O O . ILE A 1 88 ? -29.457 -1.277 9.278 1.00 75.19 88 ILE A O 1
ATOM 752 N N . HIS A 1 89 ? -28.444 -3.288 9.278 1.00 79.25 89 HIS A N 1
ATOM 753 C CA . HIS A 1 89 ? -27.811 -3.085 10.574 1.00 79.25 89 HIS A CA 1
ATOM 754 C C . HIS A 1 89 ? -26.803 -1.931 10.495 1.00 79.25 89 HIS A C 1
ATOM 756 O O . HIS A 1 89 ? -25.972 -1.871 9.584 1.00 79.25 89 HIS A O 1
ATOM 762 N N . ARG A 1 90 ? -26.832 -1.023 11.475 1.00 80.69 90 ARG A N 1
ATOM 763 C CA . ARG A 1 90 ? -25.930 0.141 11.540 1.00 80.69 90 ARG A CA 1
ATOM 764 C C . ARG A 1 90 ? -24.453 -0.256 11.500 1.00 80.69 90 ARG A C 1
ATOM 766 O O . ARG A 1 90 ? -23.657 0.456 10.892 1.00 80.69 90 ARG A O 1
ATOM 773 N N . LEU A 1 91 ? -24.114 -1.405 12.089 1.00 83.94 91 LEU A N 1
ATOM 774 C CA . LEU A 1 91 ? -22.775 -1.999 12.017 1.00 83.94 91 LEU A CA 1
ATOM 775 C C . LEU A 1 91 ? -22.304 -2.175 10.566 1.00 83.94 91 LEU A C 1
ATOM 777 O O . LEU A 1 91 ? -21.189 -1.792 10.243 1.00 83.94 91 LEU A O 1
ATOM 781 N N . ILE A 1 92 ? -23.164 -2.680 9.675 1.00 85.12 92 ILE A N 1
ATOM 782 C CA . ILE A 1 92 ? -22.813 -2.935 8.270 1.00 85.12 92 ILE A CA 1
ATOM 783 C C . ILE A 1 92 ? -22.567 -1.617 7.535 1.00 85.12 92 ILE A C 1
ATOM 785 O O . ILE A 1 92 ? -21.570 -1.480 6.830 1.00 85.12 92 ILE A O 1
ATOM 789 N N . VAL A 1 93 ? -23.444 -0.625 7.730 1.00 86.12 93 VAL A N 1
ATOM 790 C CA . VAL A 1 93 ? -23.287 0.706 7.118 1.00 86.12 93 VAL A CA 1
ATOM 791 C C . VAL A 1 93 ? -21.968 1.336 7.555 1.00 86.12 93 VAL A C 1
ATOM 793 O O . VAL A 1 93 ? -21.234 1.892 6.742 1.00 86.12 93 VAL A O 1
ATOM 796 N N . ARG A 1 94 ? -21.646 1.223 8.842 1.00 87.94 94 ARG A N 1
ATOM 797 C CA . ARG A 1 94 ? -20.447 1.817 9.418 1.00 87.94 94 ARG A CA 1
ATOM 798 C C . ARG A 1 94 ? -19.168 1.100 8.978 1.00 87.94 94 ARG A C 1
ATOM 800 O O . ARG A 1 94 ? -18.220 1.769 8.577 1.00 87.94 94 ARG A O 1
ATOM 807 N N . LEU A 1 95 ? -19.174 -0.232 8.958 1.00 90.50 95 LEU A N 1
ATOM 808 C CA . LEU A 1 95 ? -18.088 -1.032 8.391 1.00 90.50 95 LEU A CA 1
ATOM 809 C C . LEU A 1 95 ? -17.834 -0.665 6.932 1.00 90.50 95 LEU A C 1
ATOM 811 O O . LEU A 1 95 ? -16.694 -0.407 6.558 1.00 90.50 95 LEU A O 1
ATOM 815 N N . TYR A 1 96 ? -18.892 -0.555 6.127 1.00 89.06 96 TYR A N 1
ATOM 816 C CA . TYR A 1 96 ? -18.781 -0.131 4.733 1.00 89.06 96 TYR A CA 1
ATOM 817 C C . TYR A 1 96 ? -18.142 1.259 4.593 1.00 89.06 96 TYR A C 1
ATOM 819 O O . TYR A 1 96 ? -17.312 1.470 3.710 1.00 89.06 96 TYR A O 1
ATOM 827 N N . VAL A 1 97 ? -18.489 2.198 5.477 1.00 90.00 97 VAL A N 1
ATOM 828 C CA . VAL A 1 97 ? -17.915 3.549 5.488 1.00 90.00 97 VAL A CA 1
ATOM 829 C C . VAL A 1 97 ? -16.429 3.531 5.862 1.00 90.00 97 VAL A C 1
ATOM 831 O O . VAL A 1 97 ? -15.617 4.085 5.125 1.00 90.00 97 VAL A O 1
ATOM 834 N N . PHE A 1 98 ? -16.043 2.879 6.961 1.00 92.44 98 PHE A N 1
ATOM 835 C CA . PHE A 1 98 ? -14.645 2.875 7.411 1.00 92.44 98 PHE A CA 1
ATOM 836 C C . P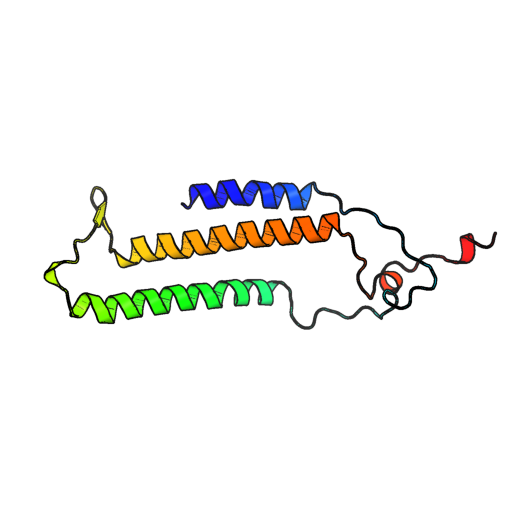HE A 1 98 ? -13.724 2.065 6.506 1.00 92.44 98 PHE A C 1
ATOM 838 O O . PHE A 1 98 ? -12.644 2.540 6.157 1.00 92.44 98 PHE A O 1
ATOM 845 N N . VAL A 1 99 ? -14.161 0.883 6.066 1.00 92.06 99 VAL A N 1
ATOM 846 C CA . VAL A 1 99 ? -13.409 0.088 5.086 1.00 92.06 99 VAL A CA 1
ATOM 847 C C . VAL A 1 99 ? -13.290 0.858 3.772 1.00 92.06 99 VAL A C 1
ATOM 849 O O . VAL A 1 99 ? -12.224 0.875 3.164 1.00 92.06 99 VAL A O 1
ATOM 852 N N . GLY A 1 100 ? -14.345 1.559 3.347 1.00 90.06 100 GLY A N 1
ATOM 853 C CA . GLY A 1 100 ? -14.293 2.374 2.140 1.00 90.06 100 GLY A CA 1
ATOM 854 C C . GLY A 1 100 ? -13.318 3.555 2.239 1.00 90.06 100 GLY A C 1
ATOM 855 O O . GLY A 1 100 ? -12.574 3.794 1.287 1.00 90.06 100 GLY A O 1
ATOM 856 N N . TYR A 1 101 ? -13.255 4.250 3.382 1.00 91.31 101 TYR A N 1
ATOM 857 C CA . TYR A 1 101 ? -12.237 5.282 3.623 1.00 91.31 101 TYR A CA 1
ATOM 858 C C . TYR A 1 101 ? -10.821 4.708 3.655 1.00 91.31 101 TYR A C 1
ATOM 860 O O . TYR A 1 101 ? -9.918 5.287 3.052 1.00 91.31 101 TYR A O 1
ATOM 868 N N . PHE A 1 102 ? -10.631 3.557 4.302 1.00 93.75 102 PHE A N 1
ATOM 869 C CA . PHE A 1 102 ? -9.349 2.858 4.316 1.00 93.75 102 PHE A CA 1
ATOM 870 C C . PHE A 1 102 ? -8.869 2.528 2.896 1.00 93.75 102 PHE A C 1
ATOM 872 O O . PHE A 1 102 ? -7.756 2.897 2.526 1.00 93.75 102 PHE A O 1
ATOM 879 N N . LEU A 1 103 ? -9.718 1.914 2.066 1.00 90.94 103 LEU A N 1
ATOM 880 C CA . LEU A 1 103 ? -9.371 1.560 0.684 1.00 90.94 103 LEU A CA 1
ATOM 881 C C . LEU A 1 103 ? -9.052 2.789 -0.174 1.00 90.94 103 LEU A C 1
ATOM 883 O O . LEU A 1 103 ? -8.123 2.756 -0.981 1.00 90.94 103 LEU A O 1
ATOM 887 N N . LEU A 1 104 ? -9.788 3.887 0.015 1.00 89.94 104 LEU A N 1
ATOM 888 C CA . LEU A 1 104 ? -9.482 5.157 -0.640 1.00 89.94 104 LEU A CA 1
ATOM 889 C C . LEU A 1 104 ? -8.089 5.665 -0.229 1.00 89.94 104 LEU A C 1
ATOM 891 O O . LEU A 1 104 ? -7.302 6.047 -1.092 1.00 89.94 104 LEU A O 1
ATOM 895 N N . GLY A 1 105 ? -7.763 5.608 1.064 1.00 92.00 105 GLY A N 1
ATOM 896 C CA . GLY A 1 105 ? -6.436 5.948 1.577 1.00 92.00 105 GLY A CA 1
ATOM 897 C C . GLY A 1 105 ? -5.325 5.083 0.976 1.00 92.00 105 GLY A C 1
ATOM 898 O O . GLY A 1 105 ? -4.304 5.617 0.547 1.00 92.00 105 GLY A O 1
ATOM 899 N N . VAL A 1 106 ? -5.542 3.768 0.859 1.00 92.44 106 VAL A N 1
ATOM 900 C CA . VAL A 1 106 ? -4.590 2.839 0.219 1.00 92.44 106 VAL A CA 1
ATOM 901 C C . VAL A 1 106 ? -4.329 3.228 -1.237 1.00 92.44 106 VAL A C 1
ATOM 903 O O . VAL A 1 106 ? -3.173 3.280 -1.653 1.00 92.44 106 VAL A O 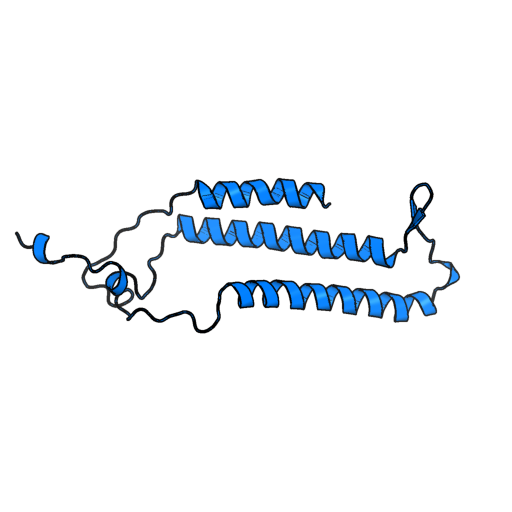1
ATOM 906 N N . ILE A 1 107 ? -5.380 3.548 -1.997 1.00 90.06 107 ILE A N 1
ATOM 907 C CA . ILE A 1 107 ? -5.271 3.982 -3.398 1.00 90.06 107 ILE A CA 1
ATOM 908 C C . ILE A 1 107 ? -4.421 5.253 -3.512 1.00 90.06 107 ILE A C 1
ATOM 910 O O . ILE A 1 107 ? -3.479 5.299 -4.302 1.00 90.06 107 ILE A O 1
ATOM 914 N N . PHE A 1 108 ? -4.716 6.275 -2.707 1.00 90.88 108 PHE A N 1
ATOM 915 C CA . PHE A 1 108 ? -3.951 7.524 -2.729 1.00 90.88 108 PHE A CA 1
ATOM 916 C C . PHE A 1 108 ? -2.493 7.326 -2.311 1.00 90.88 108 PHE A C 1
ATOM 918 O O . PHE A 1 108 ? -1.594 7.860 -2.960 1.00 90.88 108 PHE A O 1
ATOM 925 N N . ASN A 1 109 ? -2.250 6.529 -1.270 1.00 93.19 109 ASN A N 1
ATOM 926 C CA . ASN A 1 109 ? -0.899 6.213 -0.822 1.00 93.19 109 ASN A CA 1
ATOM 927 C C . ASN A 1 109 ? -0.097 5.499 -1.917 1.00 93.19 109 ASN A C 1
ATOM 929 O O . ASN A 1 109 ? 1.039 5.876 -2.196 1.00 93.19 109 ASN A O 1
ATOM 933 N N . GLN A 1 110 ? -0.699 4.507 -2.578 1.00 91.69 110 GLN A N 1
ATOM 934 C CA . GLN A 1 110 ? -0.049 3.791 -3.673 1.00 91.69 110 GLN A CA 1
ATOM 935 C C . GLN A 1 110 ? 0.291 4.736 -4.831 1.00 91.69 110 GLN A C 1
ATOM 937 O O . GLN A 1 110 ? 1.403 4.694 -5.353 1.00 91.69 110 GLN A O 1
ATOM 942 N N . LEU A 1 111 ? -0.630 5.641 -5.171 1.00 90.00 111 LEU A N 1
ATOM 943 C CA . LEU A 1 111 ? -0.445 6.609 -6.250 1.00 90.00 111 LEU A CA 1
ATOM 944 C C . LEU A 1 111 ? 0.717 7.550 -5.945 1.00 90.00 111 LEU A C 1
ATOM 946 O O . LEU A 1 111 ? 1.573 7.777 -6.794 1.00 90.00 111 LEU A O 1
ATOM 950 N N . MET A 1 112 ? 0.781 8.049 -4.713 1.00 92.06 112 MET A N 1
ATOM 951 C CA . MET A 1 112 ? 1.863 8.917 -4.263 1.00 92.06 112 MET A CA 1
ATOM 952 C C . MET A 1 112 ? 3.222 8.206 -4.312 1.00 92.06 112 MET A C 1
ATOM 954 O O . MET A 1 112 ? 4.197 8.770 -4.807 1.00 92.06 112 MET A O 1
ATOM 958 N N . VAL A 1 113 ? 3.287 6.959 -3.837 1.00 93.12 113 VAL A N 1
ATOM 959 C CA . VAL A 1 113 ? 4.515 6.151 -3.859 1.00 93.12 113 VAL A CA 1
ATOM 960 C C . VAL A 1 113 ? 4.978 5.880 -5.289 1.00 93.12 113 VAL A C 1
ATOM 962 O O . VAL A 1 113 ? 6.179 5.946 -5.563 1.00 93.12 113 VAL A O 1
ATOM 965 N N . ASP A 1 114 ? 4.055 5.575 -6.198 1.00 91.00 114 ASP A N 1
ATOM 966 C CA . ASP A 1 114 ? 4.392 5.308 -7.594 1.00 91.00 114 ASP A CA 1
ATOM 967 C C . ASP A 1 114 ? 4.852 6.582 -8.303 1.00 91.00 114 ASP A C 1
ATOM 969 O O . ASP A 1 114 ? 5.905 6.560 -8.939 1.00 91.00 114 ASP A O 1
ATOM 973 N N . ILE A 1 115 ? 4.174 7.717 -8.103 1.00 90.62 115 ILE A N 1
ATOM 974 C CA . ILE A 1 115 ? 4.645 9.013 -8.610 1.00 90.62 115 ILE A CA 1
ATOM 975 C C . ILE A 1 115 ? 6.063 9.291 -8.107 1.00 90.62 115 ILE A C 1
ATOM 977 O O . ILE A 1 115 ? 6.952 9.530 -8.918 1.00 90.62 115 ILE A O 1
ATOM 981 N N . ALA A 1 116 ? 6.310 9.181 -6.800 1.00 92.62 116 ALA A N 1
ATOM 982 C CA . ALA A 1 116 ? 7.627 9.441 -6.220 1.00 92.62 116 ALA A CA 1
ATOM 983 C C . ALA A 1 116 ? 8.724 8.519 -6.785 1.00 92.62 116 ALA A C 1
ATOM 985 O O . ALA A 1 116 ? 9.834 8.962 -7.081 1.00 92.62 116 ALA A O 1
ATOM 986 N N . LYS A 1 117 ? 8.435 7.226 -6.970 1.00 91.38 117 LYS A N 1
ATOM 987 C CA . LYS A 1 117 ? 9.404 6.281 -7.552 1.00 91.38 117 LYS A CA 1
ATOM 988 C C . LYS A 1 117 ? 9.724 6.613 -9.006 1.00 91.38 117 LYS A C 1
ATOM 990 O O . LYS A 1 117 ? 10.886 6.523 -9.403 1.00 91.38 117 LYS A O 1
ATOM 995 N N . TYR A 1 118 ? 8.711 6.986 -9.782 1.00 90.56 118 TYR A N 1
ATOM 996 C CA . TYR A 1 118 ? 8.858 7.283 -11.204 1.00 90.56 118 TYR A CA 1
ATOM 997 C C . TYR A 1 118 ? 9.511 8.645 -11.447 1.00 90.56 118 TYR A C 1
ATOM 999 O O . TYR A 1 118 ? 10.224 8.780 -12.439 1.00 90.56 118 TYR A O 1
ATOM 1007 N N . THR A 1 119 ? 9.330 9.618 -10.548 1.00 90.38 119 THR A N 1
ATOM 1008 C CA . THR A 1 119 ? 9.986 10.932 -10.630 1.00 90.38 119 THR A CA 1
ATOM 1009 C C . THR A 1 119 ? 11.438 10.885 -10.165 1.00 90.38 119 THR A C 1
ATOM 1011 O O . THR A 1 119 ? 12.304 11.430 -10.841 1.00 90.38 119 THR A O 1
ATOM 1014 N N . ILE A 1 120 ? 11.740 10.207 -9.050 1.00 91.81 120 ILE A N 1
ATOM 1015 C CA . ILE A 1 120 ? 13.112 10.134 -8.517 1.00 91.81 120 ILE A CA 1
ATOM 1016 C C . ILE A 1 120 ? 14.001 9.235 -9.392 1.00 91.81 120 ILE A C 1
ATOM 1018 O O . ILE A 1 120 ? 15.185 9.520 -9.577 1.00 91.81 120 ILE A O 1
ATOM 1022 N N . GLY A 1 121 ? 13.469 8.112 -9.893 1.00 88.44 121 GLY A N 1
ATOM 1023 C CA . GLY A 1 121 ? 14.207 7.213 -10.792 1.00 88.44 121 GLY A CA 1
ATOM 1024 C C . GLY A 1 121 ? 15.481 6.603 -10.182 1.00 88.44 121 GLY A C 1
ATOM 1025 O O . GLY A 1 121 ? 16.416 6.240 -10.903 1.00 88.44 121 GLY A O 1
ATOM 1026 N N . ARG A 1 122 ? 15.571 6.508 -8.844 1.00 91.00 122 ARG A N 1
ATOM 1027 C CA . ARG A 1 122 ? 16.763 5.965 -8.173 1.00 91.00 122 ARG A CA 1
ATOM 1028 C C . ARG A 1 122 ? 16.972 4.502 -8.551 1.00 91.00 122 ARG A C 1
ATOM 1030 O O . ARG A 1 122 ? 16.061 3.682 -8.469 1.00 91.00 122 ARG A O 1
ATOM 1037 N N . HIS A 1 123 ? 18.204 4.183 -8.932 1.00 90.75 123 HIS A N 1
ATOM 1038 C CA . HIS A 1 123 ? 18.593 2.834 -9.315 1.00 90.75 123 HIS A CA 1
ATOM 1039 C C . HIS A 1 123 ? 18.615 1.914 -8.093 1.00 90.75 123 HIS A C 1
ATOM 1041 O O . HIS A 1 123 ? 18.922 2.340 -6.976 1.00 90.75 123 HIS A O 1
ATOM 1047 N N . ARG A 1 124 ? 18.254 0.645 -8.304 1.00 92.75 124 ARG A N 1
ATOM 1048 C CA . ARG A 1 124 ? 18.329 -0.372 -7.254 1.00 92.75 124 ARG A CA 1
ATOM 1049 C C . ARG A 1 124 ? 19.801 -0.691 -6.952 1.00 92.75 124 ARG A C 1
ATOM 1051 O O . ARG A 1 124 ? 20.614 -0.630 -7.869 1.00 92.75 124 ARG A O 1
ATOM 1058 N N . PRO A 1 125 ? 20.140 -1.095 -5.716 1.00 93.81 125 PRO A N 1
ATOM 1059 C CA . PRO A 1 125 ? 21.519 -1.420 -5.348 1.00 93.81 125 PRO A CA 1
ATOM 1060 C C . PRO A 1 125 ? 22.167 -2.538 -6.176 1.00 93.81 125 PRO A C 1
ATOM 1062 O O . PRO A 1 125 ? 23.380 -2.622 -6.216 1.00 93.81 125 PRO A O 1
ATOM 1065 N N . HIS A 1 126 ? 21.371 -3.375 -6.845 1.00 93.25 126 HIS A N 1
ATOM 1066 C CA . HIS A 1 126 ? 21.821 -4.462 -7.723 1.00 93.25 126 HIS A CA 1
ATOM 1067 C C . HIS A 1 126 ? 21.677 -4.142 -9.217 1.00 93.25 126 HIS A C 1
ATOM 1069 O O . HIS A 1 126 ? 21.575 -5.038 -10.053 1.00 93.25 126 HIS A O 1
ATOM 1075 N N . PHE A 1 127 ? 21.591 -2.859 -9.573 1.00 92.06 127 PHE A N 1
ATOM 1076 C CA . PHE A 1 127 ? 21.342 -2.442 -10.951 1.00 92.06 127 PHE A CA 1
ATOM 1077 C C . PHE A 1 127 ? 22.447 -2.898 -11.913 1.00 92.06 127 PHE A C 1
ATOM 1079 O O . PHE A 1 127 ? 22.133 -3.419 -12.983 1.00 92.06 127 PHE A O 1
ATOM 1086 N N . ILE A 1 128 ? 23.722 -2.745 -11.536 1.00 90.19 128 ILE A N 1
ATOM 1087 C CA . ILE A 1 128 ? 24.852 -3.127 -12.397 1.00 90.19 128 ILE A CA 1
ATOM 1088 C C . ILE A 1 128 ? 24.945 -4.650 -12.549 1.00 90.19 128 ILE A C 1
ATOM 1090 O O . ILE A 1 128 ? 25.230 -5.123 -13.647 1.00 90.19 128 ILE A O 1
ATOM 1094 N N . ASP A 1 129 ? 24.641 -5.414 -11.498 1.00 89.38 129 ASP A N 1
ATOM 1095 C CA . ASP A 1 129 ? 24.682 -6.883 -11.530 1.00 89.38 129 ASP A CA 1
ATOM 1096 C C . ASP A 1 129 ? 23.629 -7.481 -12.483 1.00 89.38 129 ASP A C 1
ATOM 1098 O O . ASP A 1 129 ? 23.908 -8.415 -13.236 1.00 89.38 129 ASP A O 1
ATOM 1102 N N . VAL A 1 130 ? 22.433 -6.885 -12.527 1.00 90.56 130 VAL A N 1
ATOM 1103 C CA . VAL A 1 130 ? 21.356 -7.308 -13.439 1.00 90.56 130 VAL A CA 1
ATOM 1104 C C . VAL A 1 130 ? 21.589 -6.809 -14.871 1.00 90.56 130 VAL A C 1
ATOM 1106 O O . VAL A 1 130 ? 21.357 -7.548 -15.824 1.00 90.56 130 VAL A O 1
ATOM 1109 N N . CYS A 1 131 ? 22.031 -5.559 -15.040 1.00 88.88 131 CYS A N 1
ATOM 1110 C CA . CYS A 1 131 ? 22.167 -4.918 -16.355 1.00 88.88 131 CYS A CA 1
ATOM 1111 C C . CYS A 1 131 ? 23.453 -5.323 -17.100 1.00 88.88 131 CYS A C 1
ATOM 1113 O O . CYS A 1 131 ? 23.461 -5.360 -18.329 1.00 88.88 131 CYS A O 1
ATOM 1115 N N . LYS A 1 132 ? 24.535 -5.623 -16.366 1.00 86.00 132 LYS A N 1
ATOM 1116 C CA . LYS A 1 132 ? 25.868 -5.994 -16.883 1.00 86.00 132 LYS A CA 1
ATOM 1117 C C . LYS A 1 132 ? 26.347 -5.098 -18.042 1.00 86.00 132 LYS A C 1
ATOM 1119 O O . LYS A 1 132 ? 26.589 -5.592 -19.147 1.00 86.00 132 LYS A O 1
ATOM 1124 N N . PRO A 1 133 ? 26.484 -3.774 -17.825 1.00 83.50 133 PRO A N 1
ATOM 1125 C CA . PRO A 1 133 ? 26.908 -2.857 -18.876 1.00 83.50 133 PRO A CA 1
ATOM 1126 C C . PRO A 1 133 ? 28.335 -3.170 -19.356 1.00 83.50 133 PRO A C 1
ATOM 1128 O O . PRO A 1 133 ? 29.238 -3.422 -18.558 1.00 83.50 133 PRO A O 1
ATOM 1131 N N . LYS A 1 134 ? 28.559 -3.108 -20.674 1.00 76.31 134 LYS A N 1
ATOM 1132 C CA . LYS A 1 134 ? 29.896 -3.218 -21.273 1.00 76.31 134 LYS A CA 1
ATOM 1133 C C . LYS A 1 134 ? 30.651 -1.898 -21.082 1.00 76.31 134 LYS A C 1
ATOM 1135 O O . LYS A 1 134 ? 30.525 -0.991 -21.896 1.00 76.31 134 LYS A O 1
ATOM 1140 N N . VAL A 1 135 ? 31.443 -1.790 -20.017 1.00 67.19 135 VAL A N 1
ATOM 1141 C CA . VAL A 1 135 ? 32.289 -0.604 -19.755 1.00 67.19 135 VAL A CA 1
ATOM 1142 C C . VAL A 1 135 ? 33.430 -0.428 -20.771 1.00 67.19 135 VAL A C 1
ATOM 1144 O O . VAL A 1 135 ? 33.953 0.670 -20.927 1.00 67.19 135 VAL A O 1
ATOM 1147 N N . THR A 1 136 ? 33.792 -1.471 -21.523 1.00 59.50 136 THR A N 1
ATOM 1148 C CA . THR A 1 136 ? 34.935 -1.450 -22.454 1.00 59.50 136 THR A CA 1
ATOM 1149 C C . THR A 1 136 ? 34.725 -0.628 -23.725 1.00 59.50 136 THR A C 1
ATOM 1151 O O . THR A 1 136 ? 35.704 -0.316 -24.393 1.00 59.50 136 THR A O 1
ATOM 1154 N N . THR A 1 137 ? 33.497 -0.233 -24.073 1.00 56.19 137 THR A N 1
ATOM 1155 C CA . THR A 1 137 ? 33.253 0.607 -25.265 1.00 56.19 137 THR A CA 1
ATOM 1156 C C . THR A 1 137 ? 33.470 2.102 -25.001 1.00 56.19 137 THR A C 1
ATOM 1158 O O . THR A 1 137 ? 33.423 2.881 -25.938 1.00 56.19 137 THR A O 1
ATOM 1161 N N . ILE A 1 138 ? 33.737 2.520 -23.759 1.00 56.53 138 ILE A N 1
ATOM 1162 C CA . ILE A 1 138 ? 34.022 3.934 -23.446 1.00 56.53 138 ILE A CA 1
ATOM 1163 C C . ILE A 1 138 ? 35.519 4.270 -23.633 1.00 56.53 138 ILE A C 1
ATOM 1165 O O . ILE A 1 138 ? 35.871 5.433 -23.775 1.00 56.53 138 ILE A O 1
ATOM 1169 N N . TYR A 1 139 ? 36.402 3.265 -23.695 1.00 50.84 139 TYR A N 1
ATOM 1170 C CA . TYR A 1 139 ? 37.856 3.453 -23.848 1.00 50.84 139 TYR A CA 1
ATOM 1171 C C . TYR A 1 139 ? 38.382 3.283 -25.289 1.00 50.84 139 TYR A C 1
ATOM 1173 O O . TYR A 1 139 ? 39.590 3.138 -25.481 1.00 50.84 139 TYR A O 1
ATOM 1181 N N . LYS A 1 140 ? 37.511 3.283 -26.304 1.00 42.56 140 LYS A N 1
ATOM 1182 C CA . LYS A 1 140 ? 37.892 3.323 -27.725 1.00 42.56 140 LYS A CA 1
ATOM 1183 C C . LYS A 1 140 ? 37.258 4.533 -28.386 1.00 42.56 140 LYS A C 1
ATOM 1185 O O . LYS A 1 140 ? 37.963 5.159 -29.202 1.00 42.56 140 LYS A O 1
#

Radius of gyration: 24.25 Å; chains: 1; bounding box: 76×24×55 Å

Foldseek 3Di:
DVVVLVVLVVVVVCCVVPAAFDDDDDDPPDQQQADADDDDPDDPVNVVCCVLVVVLVVLLVVLVVCCVVPCVVCVPPLDFDDDPPDRHHPSVVVSCVVSVVVSSVVSVVSVVVSVVCRHVVDHDSNNCVVVVDDPPVVVD

pLDDT: mean 84.04, std 11.61, range [42.56, 96.88]

Secondary structure (DSSP, 8-state):
-HHHHHHHHHHHHHHHHHPPPP-----TT-GGG-PPP---SS-HHHHHHHHHHHHHHHHHHHHHHHHHHHHTT-GGG---EEETTEEE-HHHHHHHHHHHHHHHHHHHHHHHHHHHHHHH-PPPTTHHHHH---GGGG--

Organism: Dracunculus medinensis (NCBI:txid318479)

Sequence (140 aa):
MMRLIFIKGIPLIIFHYWAKPYKRGFYCDDESIRYPYRDSTVPRQMLIVIGLFIPIALILATEIFRAKAWEKKCSHQFNTYRCRKFTIHRLIVRLYVFVGYFLLGVIFNQLMVDIAKYTIGRHRPHFIDVCKPKVTTIYK

InterPro domains:
  IPR036938 Phosphatidic acid phosphatase type 2/haloperoxidase superfamily [SSF48317] (9-133)
  IPR043216 Phosphatidic acid phosphatases-like [PTHR10165] (11-135)